Protein AF-A0A1Y4LLL4-F1 (afdb_monomer_lite)

Radius of gyration: 19.76 Å; chains: 1; bounding box: 49×42×55 Å

Foldseek 3Di:
DPPQDPDFDFDPPPVVLLVPDDPVLNVLLVVLLVVLLVVCLVPVVDDSVVSVVVVPVHDPSSSVSSNVRSVVSSVVSVVVVVVVVVVVVVCVVPVDDDDDDDDDDPPVADPVNVVVVVVVVVVVVVVVVVVVVVVVVVVVVVD

Sequence (143 aa):
MNNRKRGFVFYFDNILAVESLPPDQRGWLLSALCSYADRVWQDTSVGIEEVLDLYPQMSQQASVACRFLAAGVLRDTQKWLTQQELRTRRREQQGRAPLAARPASPAQDSPQSLERYRQDVELARRVLEESRREDEALSAKES

Structure (mmCIF, N/CA/C/O backbone):
data_AF-A0A1Y4LLL4-F1
#
_entry.id   AF-A0A1Y4LLL4-F1
#
loop_
_atom_site.group_PDB
_atom_site.id
_atom_site.type_symbol
_atom_site.label_atom_id
_atom_site.label_alt_id
_atom_site.label_comp_id
_atom_site.label_asym_id
_atom_site.label_enti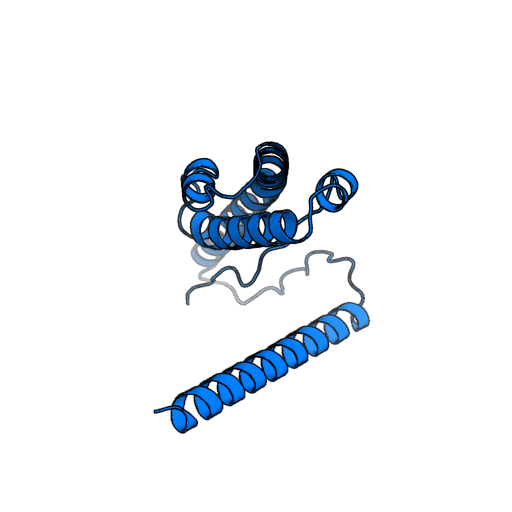ty_id
_atom_site.label_seq_id
_atom_site.pdbx_PDB_ins_code
_atom_site.Cartn_x
_atom_site.Cartn_y
_atom_site.Cartn_z
_atom_site.occupancy
_atom_site.B_iso_or_equiv
_atom_site.auth_seq_id
_atom_site.auth_comp_id
_atom_site.auth_asym_id
_atom_site.auth_atom_id
_atom_site.pdbx_PDB_model_num
ATOM 1 N N . MET A 1 1 ? -23.914 -6.647 11.077 1.00 35.44 1 MET A N 1
ATOM 2 C CA . MET A 1 1 ? -23.655 -5.626 10.033 1.00 35.44 1 MET A CA 1
ATOM 3 C C . MET A 1 1 ? -22.155 -5.370 9.996 1.00 35.44 1 MET A C 1
ATOM 5 O O . MET A 1 1 ? -21.657 -4.660 10.862 1.00 35.44 1 MET A O 1
ATOM 9 N N . ASN A 1 2 ? -21.424 -5.993 9.068 1.00 47.91 2 ASN A N 1
ATOM 10 C CA . ASN A 1 2 ? -19.972 -5.821 8.987 1.00 47.91 2 ASN A CA 1
ATOM 11 C C . ASN A 1 2 ? -19.667 -4.404 8.492 1.00 47.91 2 ASN A C 1
ATOM 13 O O . ASN A 1 2 ? -19.811 -4.107 7.308 1.00 47.91 2 ASN A O 1
ATOM 17 N N . ASN A 1 3 ? -19.265 -3.517 9.405 1.00 60.12 3 ASN A N 1
ATOM 18 C CA . ASN A 1 3 ? -18.640 -2.239 9.069 1.00 60.12 3 ASN A CA 1
ATOM 19 C C . ASN A 1 3 ? -17.250 -2.528 8.482 1.00 60.12 3 ASN A C 1
ATOM 21 O O . ASN A 1 3 ? -16.237 -2.330 9.140 1.00 60.12 3 ASN A O 1
ATOM 25 N N . ARG A 1 4 ? -17.202 -3.064 7.258 1.00 66.69 4 ARG A N 1
ATOM 26 C CA . ARG A 1 4 ? -15.952 -3.253 6.520 1.00 66.69 4 ARG A CA 1
ATOM 27 C C . ARG A 1 4 ? -15.395 -1.874 6.170 1.00 66.69 4 ARG A C 1
ATOM 29 O O . ARG A 1 4 ? -16.139 -1.025 5.666 1.00 66.69 4 ARG A O 1
ATOM 36 N N . LYS A 1 5 ? -14.107 -1.642 6.428 1.00 72.06 5 LYS A N 1
ATOM 37 C CA . LYS A 1 5 ? -13.407 -0.452 5.937 1.00 72.06 5 LYS A CA 1
ATOM 38 C C . LYS A 1 5 ? -13.550 -0.404 4.413 1.00 72.06 5 LYS A C 1
ATOM 40 O O . LYS A 1 5 ? -13.212 -1.359 3.725 1.00 72.06 5 LYS A O 1
ATOM 45 N N . ARG A 1 6 ? -14.145 0.679 3.903 1.00 70.00 6 ARG A N 1
ATOM 46 C CA . ARG A 1 6 ? -14.562 0.793 2.491 1.00 70.00 6 ARG A CA 1
ATOM 47 C C . ARG A 1 6 ? -13.457 1.257 1.544 1.00 70.00 6 ARG A C 1
ATOM 49 O O . ARG A 1 6 ? -13.674 1.267 0.342 1.00 70.00 6 ARG A O 1
ATOM 56 N N . GLY A 1 7 ? -12.309 1.658 2.071 1.00 75.25 7 GLY A N 1
ATOM 57 C CA . GLY A 1 7 ? -11.208 2.156 1.266 1.00 75.25 7 GLY A CA 1
ATOM 58 C C . GLY A 1 7 ? -10.019 2.563 2.119 1.00 75.25 7 GLY A C 1
ATOM 59 O O . GLY A 1 7 ? -10.117 2.684 3.347 1.00 75.25 7 GLY A O 1
ATOM 60 N N . PHE A 1 8 ? -8.902 2.769 1.440 1.00 80.88 8 PHE A N 1
ATOM 61 C CA . PHE A 1 8 ? -7.643 3.214 2.015 1.00 80.88 8 PHE A CA 1
ATOM 62 C C . PHE A 1 8 ? -7.189 4.471 1.287 1.00 80.88 8 PHE A C 1
ATOM 64 O O . PHE A 1 8 ? -7.490 4.656 0.111 1.00 80.88 8 PHE A O 1
ATOM 71 N N . VAL A 1 9 ? -6.483 5.330 2.011 1.00 81.00 9 VAL A N 1
ATOM 72 C CA . VAL A 1 9 ? -5.813 6.499 1.449 1.00 81.00 9 VAL A CA 1
ATOM 73 C C . VAL A 1 9 ? -4.323 6.214 1.530 1.00 81.00 9 VAL A C 1
ATOM 75 O O . VAL A 1 9 ? -3.828 5.840 2.593 1.00 81.00 9 VAL A O 1
ATOM 78 N N . PHE A 1 10 ? -3.629 6.355 0.405 1.00 81.50 10 PHE A N 1
ATOM 79 C CA . PHE A 1 10 ? -2.175 6.299 0.357 1.00 81.50 10 PHE A CA 1
ATOM 80 C C . PHE A 1 10 ? -1.651 7.725 0.299 1.00 81.50 10 PHE A C 1
ATOM 82 O O . PHE A 1 10 ? -1.959 8.465 -0.636 1.00 81.50 10 PHE A O 1
ATOM 89 N N . TYR A 1 11 ? -0.875 8.108 1.304 1.00 79.75 11 TYR A N 1
ATOM 90 C CA . TYR A 1 11 ? -0.210 9.397 1.307 1.00 79.75 11 TYR A CA 1
ATOM 91 C C . TYR A 1 11 ? 1.180 9.251 0.710 1.00 79.75 11 TYR A C 1
ATOM 93 O O . TYR A 1 11 ? 1.997 8.490 1.217 1.00 79.75 11 TYR A O 1
ATOM 101 N N . PHE A 1 12 ? 1.449 9.983 -0.366 1.00 79.00 12 PHE A N 1
ATOM 102 C CA . PHE A 1 12 ? 2.763 10.034 -0.996 1.00 79.00 12 PHE A CA 1
ATOM 103 C C . PHE A 1 12 ? 3.590 11.179 -0.403 1.00 79.00 12 PHE A C 1
ATOM 105 O O . PHE A 1 12 ? 3.976 12.111 -1.103 1.00 79.00 12 PHE A O 1
ATOM 112 N N . ASP A 1 13 ? 3.879 11.095 0.898 1.00 72.44 13 ASP A N 1
ATOM 113 C CA . ASP A 1 13 ? 4.619 12.130 1.647 1.00 72.44 13 ASP A CA 1
ATOM 114 C C . ASP A 1 13 ? 6.050 12.337 1.117 1.00 72.44 13 ASP A C 1
ATOM 116 O O . ASP A 1 13 ? 6.713 13.323 1.433 1.00 72.44 13 ASP A O 1
ATOM 120 N N . ASN A 1 14 ? 6.522 11.403 0.286 1.00 70.75 14 ASN A N 1
ATOM 121 C CA . ASN A 1 14 ? 7.756 11.490 -0.478 1.00 70.75 14 ASN A CA 1
ATOM 122 C C . ASN A 1 14 ? 7.504 11.112 -1.948 1.00 70.75 14 ASN A C 1
ATOM 124 O O . ASN A 1 14 ? 8.007 10.101 -2.446 1.00 70.75 14 ASN A O 1
ATOM 128 N N . ILE A 1 15 ? 6.680 11.913 -2.632 1.00 83.75 15 ILE A N 1
ATOM 129 C CA . ILE A 1 15 ? 6.344 11.705 -4.047 1.00 83.75 15 ILE A CA 1
ATOM 130 C C . ILE A 1 15 ? 7.594 11.599 -4.929 1.00 83.75 15 ILE A C 1
ATOM 132 O O . ILE A 1 15 ? 7.648 10.735 -5.795 1.00 83.75 15 ILE A O 1
ATOM 136 N N . LEU A 1 16 ? 8.643 12.372 -4.631 1.00 85.81 16 LEU A N 1
ATOM 137 C CA . LEU A 1 16 ? 9.900 12.357 -5.384 1.00 85.81 16 LEU A CA 1
ATOM 138 C C . LEU A 1 16 ? 10.603 10.996 -5.318 1.00 85.81 16 LEU A C 1
ATOM 140 O O . LEU A 1 16 ? 11.126 10.516 -6.324 1.00 85.81 16 LEU A O 1
ATOM 144 N N . ALA A 1 17 ? 10.587 10.336 -4.156 1.00 82.56 17 ALA A N 1
ATOM 145 C CA . ALA A 1 17 ? 11.133 8.988 -4.034 1.00 82.56 17 ALA A CA 1
ATOM 146 C C . ALA A 1 17 ? 10.358 7.985 -4.896 1.00 82.56 17 ALA A C 1
ATOM 148 O O . ALA A 1 17 ? 10.978 7.126 -5.518 1.00 82.56 17 ALA A O 1
ATOM 149 N N . VAL A 1 18 ? 9.031 8.113 -4.981 1.00 88.56 18 VAL A N 1
ATOM 150 C CA . VAL A 1 18 ? 8.199 7.234 -5.816 1.00 88.56 18 VAL A CA 1
ATOM 151 C C . VAL A 1 18 ? 8.359 7.544 -7.304 1.00 88.56 18 VAL A C 1
ATOM 153 O O . VAL A 1 18 ? 8.442 6.619 -8.107 1.00 88.56 18 VAL A O 1
ATOM 156 N N . GLU A 1 19 ? 8.466 8.815 -7.685 1.00 91.75 19 GLU A N 1
ATOM 157 C CA . GLU A 1 19 ? 8.695 9.230 -9.074 1.00 91.75 19 GLU A CA 1
ATOM 158 C C . GLU A 1 19 ? 10.051 8.766 -9.606 1.00 91.75 19 GLU A C 1
ATOM 160 O O . GLU A 1 19 ? 10.155 8.401 -10.777 1.00 91.75 19 GLU A O 1
ATOM 165 N N . SER A 1 20 ? 11.069 8.708 -8.741 1.00 91.88 20 SER A N 1
ATOM 166 C CA . SER A 1 20 ? 12.397 8.204 -9.108 1.00 91.88 20 SER A CA 1
ATOM 167 C C . SER A 1 20 ? 12.427 6.706 -9.438 1.00 91.88 20 SER A C 1
ATOM 169 O O . SER A 1 20 ? 13.392 6.227 -10.034 1.00 91.88 20 SER A O 1
ATOM 171 N N . LEU A 1 21 ? 11.386 5.952 -9.065 1.00 93.81 21 LEU A N 1
ATOM 172 C CA . LEU A 1 21 ? 11.299 4.526 -9.359 1.00 93.81 21 LEU A CA 1
ATOM 173 C C . LEU A 1 21 ? 10.919 4.298 -10.828 1.00 93.81 21 LEU A C 1
ATOM 175 O O . LEU A 1 21 ? 10.048 5.002 -11.345 1.00 93.81 21 LEU A O 1
ATOM 179 N N . PRO A 1 22 ? 11.470 3.266 -11.490 1.00 95.69 22 PRO A N 1
ATOM 180 C CA . PRO A 1 22 ? 10.984 2.819 -12.792 1.00 95.69 22 PRO A CA 1
ATOM 181 C C . PRO A 1 22 ? 9.474 2.504 -12.780 1.00 95.69 22 PRO A C 1
ATOM 183 O O . PRO A 1 22 ? 8.955 2.097 -11.736 1.00 95.69 22 PRO A O 1
ATOM 186 N N . PRO A 1 23 ? 8.761 2.627 -13.918 1.00 95.12 23 PRO A N 1
ATOM 187 C CA . PRO A 1 23 ? 7.323 2.351 -13.999 1.00 95.12 23 PRO A CA 1
ATOM 188 C C . PRO A 1 23 ? 6.908 1.009 -13.386 1.00 95.12 23 PRO A C 1
ATOM 190 O O . PRO A 1 23 ? 5.994 0.977 -12.563 1.00 95.12 23 PRO A O 1
ATOM 193 N N . ASP A 1 24 ? 7.638 -0.064 -13.692 1.00 96.00 24 ASP A N 1
ATOM 194 C CA . ASP A 1 24 ? 7.347 -1.402 -13.165 1.00 96.00 24 ASP A CA 1
ATOM 195 C C . ASP A 1 24 ? 7.472 -1.445 -11.638 1.00 96.00 24 ASP A C 1
ATOM 197 O O . ASP A 1 24 ? 6.625 -2.002 -10.947 1.00 96.00 24 ASP A O 1
ATOM 201 N N . GLN A 1 25 ? 8.489 -0.777 -11.088 1.00 96.81 25 GLN A N 1
ATOM 202 C CA . GLN A 1 25 ? 8.722 -0.697 -9.644 1.00 96.81 25 GLN A CA 1
ATOM 203 C C . GLN A 1 25 ? 7.621 0.089 -8.927 1.00 96.81 25 GLN A C 1
ATOM 205 O O . GLN A 1 25 ? 7.230 -0.278 -7.820 1.00 96.81 25 GLN A O 1
ATOM 210 N N . ARG A 1 26 ? 7.064 1.124 -9.569 1.00 95.00 26 ARG A N 1
ATOM 211 C CA . ARG A 1 26 ? 5.874 1.820 -9.056 1.00 95.00 26 ARG A CA 1
ATOM 212 C C . ARG A 1 26 ? 4.649 0.905 -9.054 1.00 95.00 26 ARG A C 1
ATOM 214 O O . ARG A 1 26 ? 3.900 0.912 -8.081 1.00 95.00 26 ARG A O 1
ATOM 221 N N . GLY A 1 27 ? 4.473 0.101 -10.105 1.00 94.81 27 GLY A N 1
ATOM 222 C CA . GLY A 1 27 ? 3.406 -0.899 -10.195 1.00 94.81 27 GLY A CA 1
ATOM 223 C C . GLY A 1 27 ? 3.491 -1.950 -9.086 1.00 94.81 27 GLY A C 1
ATOM 224 O O . GLY A 1 27 ? 2.502 -2.202 -8.392 1.00 94.81 27 GLY A O 1
ATOM 225 N N . TRP A 1 28 ? 4.685 -2.501 -8.849 1.00 96.62 28 TRP A N 1
ATOM 226 C CA . TRP A 1 28 ? 4.922 -3.448 -7.757 1.00 96.62 28 TRP A CA 1
ATOM 227 C C . TRP A 1 28 ? 4.676 -2.823 -6.387 1.00 96.62 28 TRP A C 1
ATOM 229 O O . TRP A 1 28 ? 3.989 -3.418 -5.560 1.00 96.62 28 TRP A O 1
ATOM 239 N N . LEU A 1 29 ? 5.181 -1.608 -6.159 1.00 95.38 29 LEU A N 1
ATOM 240 C CA . LEU A 1 29 ? 4.970 -0.874 -4.912 1.00 95.38 29 LEU A CA 1
ATOM 241 C C . LEU A 1 29 ? 3.477 -0.666 -4.636 1.00 95.38 29 LEU A C 1
ATOM 243 O O . LEU A 1 29 ? 3.012 -0.953 -3.534 1.00 95.38 29 LEU A O 1
ATOM 247 N N . LEU A 1 30 ? 2.711 -0.205 -5.630 1.00 94.38 30 LEU A N 1
ATOM 248 C CA . LEU A 1 30 ? 1.275 0.022 -5.466 1.00 94.38 30 LEU A CA 1
ATOM 249 C C . LEU A 1 30 ? 0.527 -1.291 -5.189 1.00 94.38 30 LEU A C 1
ATOM 251 O O . LEU A 1 30 ? -0.335 -1.338 -4.313 1.00 94.38 30 LEU A O 1
ATOM 255 N N . SER A 1 31 ? 0.899 -2.369 -5.882 1.00 95.50 31 SER A N 1
ATOM 256 C CA . SER A 1 31 ? 0.316 -3.702 -5.684 1.00 95.50 31 SER A CA 1
ATOM 257 C C . SER A 1 31 ? 0.571 -4.231 -4.268 1.00 95.50 31 SER A C 1
ATOM 259 O O . SER A 1 31 ? -0.358 -4.681 -3.590 1.00 95.50 31 SER A O 1
ATOM 261 N N . ALA A 1 32 ? 1.808 -4.100 -3.777 1.00 96.25 32 ALA A N 1
ATOM 262 C CA . ALA A 1 32 ? 2.180 -4.489 -2.421 1.00 96.25 32 ALA A CA 1
ATOM 263 C C . ALA A 1 32 ? 1.419 -3.675 -1.365 1.00 96.25 32 ALA A C 1
ATOM 265 O O . ALA A 1 32 ? 0.891 -4.252 -0.414 1.00 96.25 32 ALA A O 1
ATOM 266 N N . LEU A 1 33 ? 1.280 -2.358 -1.553 1.00 94.81 33 LEU A N 1
ATOM 267 C CA . LEU A 1 33 ? 0.509 -1.504 -0.647 1.00 94.81 33 LEU A CA 1
ATOM 268 C C . LEU A 1 33 ? -0.976 -1.876 -0.601 1.00 94.81 33 LEU A C 1
ATOM 270 O O . LEU A 1 33 ? -1.551 -1.924 0.486 1.00 94.81 33 LEU A O 1
ATOM 274 N N . CYS A 1 34 ? -1.594 -2.181 -1.745 1.00 93.88 34 CYS A N 1
ATOM 275 C CA . CYS A 1 34 ? -2.975 -2.661 -1.801 1.00 93.88 34 CYS A CA 1
ATOM 276 C C . CYS A 1 34 ? -3.146 -3.992 -1.054 1.00 93.88 34 CYS A C 1
ATOM 278 O O . CYS A 1 34 ? -4.067 -4.130 -0.247 1.00 93.88 34 CYS A O 1
ATOM 280 N N . SER A 1 35 ? -2.232 -4.945 -1.266 1.00 94.38 35 SER A N 1
ATOM 281 C CA . SER A 1 35 ? -2.227 -6.229 -0.550 1.00 94.38 35 SER A CA 1
ATOM 282 C C . SER A 1 35 ? -2.049 -6.036 0.959 1.00 94.38 35 SER A C 1
ATOM 284 O O . SER A 1 35 ? -2.781 -6.622 1.756 1.00 94.38 35 SER A O 1
ATOM 286 N N . TYR A 1 36 ? -1.109 -5.181 1.368 1.00 95.69 36 TYR A N 1
ATOM 287 C CA . TYR A 1 36 ? -0.880 -4.876 2.776 1.00 95.69 36 TYR A CA 1
ATOM 288 C C . TYR A 1 36 ? -2.102 -4.227 3.426 1.00 95.69 36 TYR A C 1
ATOM 290 O O . TYR A 1 36 ? -2.512 -4.634 4.510 1.00 95.69 36 TYR A O 1
ATOM 298 N N . ALA A 1 37 ? -2.725 -3.265 2.745 1.00 92.81 37 ALA A N 1
ATOM 299 C CA . ALA A 1 37 ? -3.912 -2.577 3.223 1.00 92.81 37 ALA A CA 1
ATOM 300 C C . ALA A 1 37 ? -5.079 -3.541 3.504 1.00 92.81 37 ALA A C 1
ATOM 302 O O . ALA A 1 37 ? -5.688 -3.467 4.574 1.00 92.81 37 ALA A O 1
ATOM 303 N N . ASP A 1 38 ? -5.370 -4.472 2.589 1.00 91.06 38 ASP A N 1
ATOM 304 C CA . ASP A 1 38 ? -6.458 -5.440 2.784 1.00 91.06 38 ASP A CA 1
ATOM 305 C C . ASP A 1 38 ? -6.186 -6.407 3.950 1.00 91.06 38 ASP A C 1
ATOM 307 O O . ASP A 1 38 ? -7.113 -6.744 4.693 1.00 91.06 38 ASP A O 1
ATOM 311 N N . ARG A 1 39 ? -4.919 -6.788 4.165 1.00 93.06 39 ARG A N 1
ATOM 312 C CA . ARG A 1 39 ? -4.499 -7.668 5.270 1.00 93.06 39 ARG A CA 1
ATOM 313 C C . ARG A 1 39 ? -4.505 -6.962 6.621 1.00 93.06 39 ARG A C 1
ATOM 315 O O . ARG A 1 39 ? -5.137 -7.447 7.553 1.00 93.06 39 ARG A O 1
ATOM 322 N N . VAL A 1 40 ? -3.869 -5.794 6.723 1.00 92.44 40 VAL A N 1
ATOM 323 C CA . VAL A 1 40 ? -3.692 -5.070 7.997 1.00 92.44 40 VAL A CA 1
ATOM 324 C C . VAL A 1 40 ? -5.017 -4.600 8.601 1.00 92.44 40 VAL A C 1
ATOM 326 O O . VAL A 1 40 ? -5.146 -4.402 9.807 1.00 92.44 40 VAL A O 1
ATOM 329 N N . TRP A 1 41 ? -6.032 -4.420 7.754 1.00 86.25 41 TRP A N 1
ATOM 330 C CA . TRP A 1 41 ? -7.404 -4.158 8.173 1.00 86.25 41 TRP A CA 1
ATOM 331 C C . TRP A 1 41 ? -8.050 -5.344 8.902 1.00 86.25 41 TRP A C 1
ATOM 333 O O . TRP A 1 41 ? -8.857 -5.134 9.808 1.00 86.25 41 TRP A O 1
ATOM 343 N N . GLN A 1 42 ? -7.719 -6.568 8.496 1.00 89.12 42 GLN A N 1
ATOM 344 C CA . GLN A 1 42 ? -8.236 -7.799 9.093 1.00 89.12 42 GLN A CA 1
ATOM 345 C C . GLN A 1 42 ? -7.429 -8.183 10.333 1.00 89.12 42 GLN A C 1
ATOM 347 O O . GLN A 1 42 ? -8.011 -8.574 11.342 1.00 89.12 42 GLN A O 1
ATOM 352 N N . ASP A 1 43 ? -6.109 -8.019 10.262 1.00 91.31 43 ASP A N 1
ATOM 353 C CA . ASP A 1 43 ? -5.177 -8.316 11.338 1.00 91.31 43 ASP A CA 1
ATOM 354 C C . ASP A 1 43 ? -4.036 -7.289 11.358 1.00 91.31 43 ASP A C 1
ATOM 356 O O . ASP A 1 43 ? -3.163 -7.270 10.491 1.00 91.31 43 ASP A O 1
ATOM 360 N N . THR A 1 44 ? -4.024 -6.432 12.380 1.00 90.25 44 THR A N 1
ATOM 361 C CA . THR A 1 44 ? -3.002 -5.387 12.535 1.00 90.25 44 THR A CA 1
ATOM 362 C C . THR A 1 44 ? -1.624 -5.918 12.928 1.00 90.25 44 THR A C 1
ATOM 364 O O . THR A 1 44 ? -0.690 -5.122 13.003 1.00 90.25 44 THR A O 1
ATOM 367 N N . SER A 1 45 ? -1.490 -7.214 13.232 1.00 91.50 45 SER A N 1
ATOM 368 C CA . SER A 1 45 ? -0.198 -7.840 13.531 1.00 91.50 45 SER A CA 1
ATOM 369 C C . SER A 1 45 ? 0.608 -8.181 12.274 1.00 91.50 45 SER A C 1
ATOM 371 O O . SER A 1 45 ? 1.824 -8.331 12.373 1.00 91.50 45 SER A O 1
ATOM 373 N N . VAL A 1 46 ? -0.042 -8.218 11.102 1.00 93.06 46 VAL A N 1
ATOM 374 C CA . VAL A 1 46 ? 0.607 -8.494 9.814 1.00 93.06 46 VAL A CA 1
ATOM 375 C C . VAL A 1 46 ? 1.701 -7.465 9.538 1.00 93.06 46 VAL A C 1
ATOM 377 O O . VAL A 1 46 ? 1.449 -6.254 9.458 1.00 93.06 46 VAL A O 1
ATOM 380 N N . GLY A 1 47 ? 2.923 -7.963 9.355 1.00 94.56 47 GLY A N 1
ATOM 381 C CA . GLY A 1 47 ? 4.072 -7.153 8.983 1.00 94.56 47 GLY A CA 1
ATOM 382 C C . GLY A 1 47 ? 4.070 -6.794 7.497 1.00 94.56 47 GLY A C 1
ATOM 383 O O . GLY A 1 47 ? 3.628 -7.565 6.649 1.00 94.56 47 GLY A O 1
ATOM 384 N N . ILE A 1 48 ? 4.615 -5.623 7.155 1.00 95.62 48 ILE A N 1
ATOM 385 C CA . ILE A 1 48 ? 4.839 -5.264 5.745 1.00 95.62 4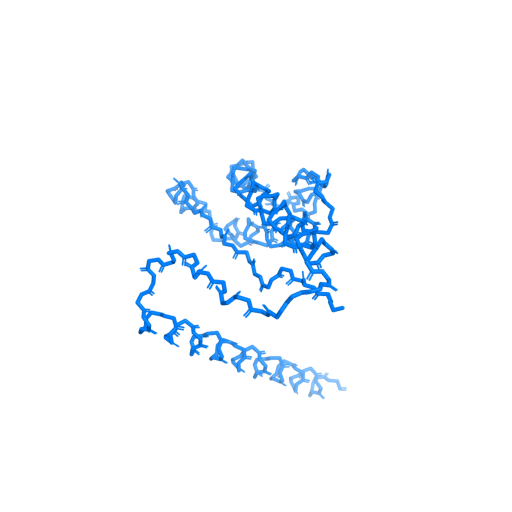8 ILE A CA 1
ATOM 386 C C . ILE A 1 48 ? 5.861 -6.197 5.078 1.00 95.62 48 ILE A C 1
ATOM 388 O O . ILE A 1 48 ? 5.736 -6.475 3.890 1.00 95.62 48 ILE A O 1
ATOM 392 N N . GLU A 1 49 ? 6.826 -6.729 5.833 1.00 96.69 49 GLU A N 1
ATOM 393 C CA . GLU A 1 49 ? 7.847 -7.645 5.303 1.00 96.69 49 GLU A CA 1
ATOM 394 C C . GLU A 1 49 ? 7.229 -8.917 4.710 1.00 96.69 49 GLU A C 1
ATOM 396 O O . GLU A 1 49 ? 7.574 -9.289 3.595 1.00 96.69 49 GLU A O 1
ATOM 401 N N . GLU A 1 50 ? 6.221 -9.497 5.370 1.00 96.06 50 GLU A N 1
ATOM 402 C CA . GLU A 1 50 ? 5.505 -10.681 4.867 1.00 96.06 50 GLU A CA 1
ATOM 403 C C . GLU A 1 50 ? 4.825 -10.428 3.516 1.00 96.06 50 GLU A C 1
ATOM 405 O O . GLU A 1 50 ? 4.615 -11.346 2.725 1.00 96.06 50 GLU A O 1
ATOM 410 N N . VAL A 1 51 ? 4.433 -9.178 3.251 1.00 96.06 51 VAL A N 1
ATOM 411 C CA . VAL A 1 51 ? 3.875 -8.792 1.955 1.00 96.06 51 VAL A CA 1
ATOM 412 C C . VAL A 1 51 ? 4.989 -8.570 0.945 1.00 96.06 51 VAL A C 1
ATOM 414 O O . VAL A 1 51 ? 4.833 -8.996 -0.193 1.00 96.06 51 VAL A O 1
ATOM 417 N N . LEU A 1 52 ? 6.100 -7.942 1.336 1.00 96.94 52 LEU A N 1
ATOM 418 C CA . LEU A 1 52 ? 7.245 -7.704 0.453 1.00 96.94 52 LEU A CA 1
ATOM 419 C C . LEU A 1 52 ? 7.903 -9.003 -0.028 1.00 96.94 52 LEU A C 1
ATOM 421 O O . LEU A 1 52 ? 8.350 -9.046 -1.172 1.00 96.94 52 LEU A O 1
ATOM 425 N N . ASP A 1 53 ? 7.877 -10.068 0.774 1.00 96.50 53 ASP A N 1
ATOM 426 C CA . ASP A 1 53 ? 8.355 -11.402 0.379 1.00 96.50 53 ASP A CA 1
ATOM 427 C C . ASP A 1 53 ? 7.607 -11.971 -0.843 1.00 96.50 53 ASP A C 1
ATOM 429 O O . ASP A 1 53 ? 8.141 -12.799 -1.581 1.00 96.50 53 ASP A O 1
ATOM 433 N N . LEU A 1 54 ? 6.383 -11.495 -1.108 1.00 96.31 54 LEU A N 1
ATOM 434 C CA . LEU A 1 54 ? 5.590 -11.873 -2.284 1.00 96.31 54 LEU A CA 1
ATOM 435 C C . LEU A 1 54 ? 6.003 -11.121 -3.560 1.00 96.31 54 LEU A C 1
ATOM 437 O O . LEU A 1 54 ? 5.525 -11.458 -4.642 1.00 96.31 54 LEU A O 1
ATOM 441 N N . TYR A 1 55 ? 6.875 -10.115 -3.448 1.00 96.50 55 TYR A N 1
ATOM 442 C CA . TYR A 1 55 ? 7.335 -9.270 -4.553 1.00 96.50 55 TYR A CA 1
ATOM 443 C C . TYR A 1 55 ? 8.869 -9.298 -4.674 1.00 96.50 55 TYR A C 1
ATOM 445 O O . TYR A 1 55 ? 9.517 -8.257 -4.540 1.00 96.50 55 TYR A O 1
ATOM 453 N N . PRO A 1 56 ? 9.487 -10.459 -4.969 1.00 95.62 56 PRO A N 1
ATOM 454 C CA . PRO A 1 56 ? 10.946 -10.578 -5.078 1.00 95.62 56 PRO A CA 1
ATOM 455 C C . PRO A 1 56 ? 11.556 -9.730 -6.209 1.00 95.62 56 PRO A C 1
ATOM 457 O O . PRO A 1 56 ? 12.756 -9.475 -6.216 1.00 95.62 56 PRO A O 1
ATOM 460 N N . GLN A 1 57 ? 10.746 -9.282 -7.172 1.00 95.50 57 GLN A N 1
ATOM 461 C CA . GLN A 1 57 ? 11.146 -8.395 -8.270 1.00 95.50 57 GLN A CA 1
ATOM 462 C C . GLN A 1 57 ? 11.251 -6.923 -7.837 1.00 95.50 57 GLN A C 1
ATOM 464 O O . GLN A 1 57 ? 11.708 -6.075 -8.612 1.00 95.50 57 GLN A O 1
ATOM 469 N N . MET A 1 58 ? 10.794 -6.595 -6.626 1.00 96.56 58 MET A N 1
ATOM 470 C CA . MET A 1 58 ? 10.852 -5.243 -6.094 1.00 96.56 58 MET A CA 1
ATOM 471 C C . MET A 1 58 ? 12.291 -4.887 -5.717 1.00 96.56 58 MET A C 1
ATOM 473 O O . MET A 1 58 ? 12.974 -5.606 -4.989 1.00 96.56 58 MET A O 1
ATOM 477 N N . SER A 1 59 ? 12.764 -3.752 -6.221 1.00 96.44 59 SER A N 1
ATOM 478 C CA . SER A 1 59 ? 14.096 -3.251 -5.915 1.00 96.44 59 SER A CA 1
ATOM 479 C C . SER A 1 59 ? 14.191 -2.830 -4.452 1.00 96.44 59 SER A C 1
ATOM 481 O O . SER A 1 59 ? 13.204 -2.439 -3.830 1.00 96.44 59 SER A O 1
ATOM 483 N N . GLN A 1 60 ? 15.408 -2.807 -3.909 1.00 94.81 60 GLN A N 1
ATOM 484 C CA . GLN A 1 60 ? 15.636 -2.345 -2.540 1.00 94.81 60 GLN A CA 1
ATOM 485 C C . GLN A 1 60 ? 15.081 -0.930 -2.300 1.00 94.81 60 GLN A C 1
ATOM 487 O O . GLN A 1 60 ? 14.480 -0.673 -1.257 1.00 94.81 60 GLN A O 1
ATOM 492 N N . GLN A 1 61 ? 15.244 -0.025 -3.272 1.00 94.06 61 GLN A N 1
ATOM 493 C CA . GLN A 1 61 ? 14.717 1.338 -3.195 1.00 94.06 61 GLN A CA 1
ATOM 494 C C . GLN A 1 61 ? 13.183 1.344 -3.123 1.00 94.06 61 GLN A C 1
ATOM 496 O O . GLN A 1 61 ? 12.614 2.021 -2.264 1.00 94.06 61 GLN A O 1
ATOM 501 N N . ALA A 1 62 ? 12.518 0.563 -3.979 1.00 94.81 62 ALA A N 1
ATOM 502 C CA . ALA A 1 62 ? 11.064 0.442 -3.980 1.00 94.81 62 ALA A CA 1
ATOM 503 C C . ALA A 1 62 ? 10.550 -0.188 -2.677 1.00 94.81 62 ALA A C 1
ATOM 505 O O . ALA A 1 62 ? 9.589 0.318 -2.102 1.00 94.81 62 ALA A O 1
ATOM 506 N N . SER A 1 63 ? 11.236 -1.198 -2.137 1.00 94.75 63 SER A N 1
ATOM 507 C CA . SER A 1 63 ? 10.874 -1.819 -0.859 1.00 94.75 63 SER A CA 1
ATOM 508 C C . SER A 1 63 ? 10.995 -0.843 0.313 1.00 94.75 63 SER A C 1
ATOM 510 O O . SER A 1 63 ? 10.136 -0.819 1.191 1.00 94.75 63 SER A O 1
ATOM 512 N N . VAL A 1 64 ? 12.028 0.009 0.342 1.00 93.62 64 VAL A N 1
ATOM 513 C CA . VAL A 1 64 ? 12.161 1.065 1.364 1.00 93.62 64 VAL A CA 1
ATOM 514 C C . VAL A 1 64 ? 11.027 2.086 1.255 1.00 93.62 64 VAL A C 1
ATOM 516 O O . VAL A 1 64 ? 10.398 2.402 2.267 1.00 93.62 64 VAL A O 1
ATOM 519 N N . ALA A 1 65 ? 10.721 2.556 0.043 1.00 92.88 65 ALA A N 1
ATOM 520 C CA . ALA A 1 65 ? 9.586 3.449 -0.184 1.00 92.88 65 ALA A CA 1
ATOM 521 C C . ALA A 1 65 ? 8.260 2.793 0.245 1.00 92.88 65 ALA A C 1
ATOM 523 O O . ALA A 1 65 ? 7.460 3.411 0.945 1.00 92.88 65 ALA A O 1
ATOM 524 N N . CYS A 1 66 ? 8.058 1.516 -0.087 1.00 94.25 66 CYS A N 1
ATOM 525 C CA . CYS A 1 66 ? 6.869 0.758 0.286 1.00 94.25 66 CYS A CA 1
ATOM 526 C C . CYS A 1 66 ? 6.701 0.658 1.809 1.00 94.25 66 CYS A C 1
ATOM 528 O O . CYS A 1 66 ? 5.610 0.915 2.312 1.00 94.25 66 CYS A O 1
ATOM 530 N N . ARG A 1 67 ? 7.768 0.361 2.568 1.00 93.69 67 ARG A N 1
ATOM 531 C CA . ARG A 1 67 ? 7.725 0.326 4.047 1.00 93.69 67 ARG A CA 1
ATOM 532 C C . ARG A 1 67 ? 7.300 1.661 4.644 1.00 93.69 67 ARG A C 1
ATOM 534 O O . ARG A 1 67 ? 6.480 1.699 5.560 1.00 93.69 67 ARG A O 1
ATOM 541 N N . PHE A 1 68 ? 7.850 2.752 4.117 1.00 91.88 68 PHE A N 1
ATOM 542 C CA . PHE A 1 68 ? 7.524 4.090 4.590 1.00 91.88 68 PHE A CA 1
ATOM 543 C C . PHE A 1 68 ? 6.034 4.404 4.383 1.00 91.88 68 PHE A C 1
ATOM 545 O O . PHE A 1 68 ? 5.348 4.812 5.319 1.00 91.88 68 PHE A O 1
ATOM 552 N N . LEU A 1 69 ? 5.510 4.127 3.188 1.00 92.69 69 LEU A N 1
ATOM 553 C CA . LEU A 1 69 ? 4.100 4.345 2.855 1.00 92.69 69 LEU A CA 1
ATOM 554 C C . LEU A 1 69 ? 3.168 3.406 3.647 1.00 92.69 69 LEU A C 1
ATOM 556 O O . LEU A 1 69 ? 2.114 3.827 4.131 1.00 92.69 69 LEU A O 1
ATOM 560 N N . ALA A 1 70 ? 3.577 2.152 3.861 1.00 93.44 70 ALA A N 1
ATOM 561 C CA . ALA A 1 70 ? 2.837 1.167 4.649 1.00 93.44 70 ALA A CA 1
ATOM 562 C C . ALA A 1 70 ? 2.647 1.601 6.114 1.00 93.44 70 ALA A C 1
ATOM 564 O O . ALA A 1 70 ? 1.594 1.343 6.702 1.00 93.44 70 ALA A O 1
ATOM 565 N N . ALA A 1 71 ? 3.607 2.328 6.696 1.00 91.94 71 ALA A N 1
ATOM 566 C CA . ALA A 1 71 ? 3.470 2.870 8.047 1.00 91.94 71 ALA A CA 1
ATOM 567 C C . ALA A 1 71 ? 2.293 3.861 8.169 1.00 91.94 71 ALA A C 1
ATOM 569 O O . ALA A 1 71 ? 1.621 3.902 9.204 1.00 91.94 71 ALA A O 1
ATOM 570 N N . GLY A 1 72 ? 2.008 4.635 7.115 1.00 90.06 72 GLY A N 1
ATOM 571 C CA . GLY A 1 72 ? 0.816 5.487 7.036 1.00 90.06 72 GLY A CA 1
ATOM 572 C C . GLY A 1 72 ? -0.473 4.662 7.029 1.00 90.06 72 GLY A C 1
ATOM 573 O O . GLY A 1 72 ? -1.372 4.894 7.840 1.00 90.06 72 GLY A O 1
ATOM 574 N N . VAL A 1 73 ? -0.513 3.621 6.193 1.00 91.38 73 VAL A N 1
ATOM 575 C CA . VAL A 1 73 ? -1.653 2.696 6.083 1.00 91.38 73 VAL A CA 1
ATOM 576 C C . VAL A 1 73 ? -1.974 2.030 7.423 1.00 91.38 73 VAL A C 1
ATOM 578 O O . VAL A 1 73 ? -3.142 2.003 7.829 1.00 91.38 73 VAL A O 1
ATOM 581 N N . LEU A 1 74 ? -0.963 1.520 8.134 1.00 92.81 74 LEU A N 1
ATOM 582 C CA . LEU A 1 74 ? -1.133 0.899 9.451 1.00 92.81 74 LEU A CA 1
ATOM 583 C C . LEU A 1 74 ? -1.694 1.902 10.463 1.00 92.81 74 LEU A C 1
ATOM 585 O O . LEU A 1 74 ? -2.707 1.628 11.109 1.00 92.81 74 LEU A O 1
ATOM 589 N N . ARG A 1 75 ? -1.081 3.088 10.556 1.00 91.50 75 ARG A N 1
ATOM 590 C CA . ARG A 1 75 ? -1.492 4.152 11.483 1.00 91.50 75 ARG A CA 1
ATOM 591 C C . ARG A 1 75 ? -2.960 4.526 11.299 1.00 91.50 75 ARG A C 1
ATOM 593 O O . ARG A 1 75 ? -3.705 4.618 12.275 1.00 91.50 75 ARG A O 1
ATOM 600 N N . ASP A 1 76 ? -3.393 4.734 10.062 1.00 89.81 76 ASP A N 1
ATOM 601 C CA . ASP A 1 76 ? -4.769 5.142 9.782 1.00 89.81 76 ASP A CA 1
ATOM 602 C C . ASP A 1 76 ? -5.759 3.996 9.957 1.00 89.81 76 ASP A C 1
ATOM 604 O O . ASP A 1 76 ? -6.899 4.211 10.374 1.00 89.81 76 ASP A O 1
ATOM 608 N N . THR A 1 77 ? -5.323 2.763 9.706 1.00 90.12 77 THR A N 1
ATOM 609 C CA . THR A 1 77 ? -6.106 1.564 10.017 1.00 90.12 77 THR A CA 1
ATOM 610 C C . THR A 1 77 ? -6.336 1.425 11.516 1.00 90.12 77 THR A C 1
ATOM 612 O O . THR A 1 77 ? -7.488 1.298 11.928 1.00 90.12 77 THR A O 1
ATOM 615 N N . GLN A 1 78 ? -5.295 1.562 12.337 1.00 91.00 78 GLN A N 1
ATOM 616 C CA . GLN A 1 78 ? -5.406 1.534 13.796 1.00 91.00 78 GLN A CA 1
ATOM 617 C C . GLN A 1 78 ? -6.315 2.649 14.317 1.00 91.00 78 GLN A C 1
ATOM 619 O O . GLN A 1 78 ? -7.251 2.382 15.067 1.00 91.00 78 GLN A O 1
ATOM 624 N N . LYS A 1 79 ? -6.111 3.897 13.866 1.00 90.25 79 LYS A N 1
ATOM 625 C CA . LYS A 1 79 ? -6.991 5.021 14.230 1.00 90.25 79 LYS A CA 1
ATOM 626 C C . LYS A 1 79 ? -8.448 4.717 13.901 1.00 90.25 79 LYS A C 1
ATOM 628 O O . LYS A 1 79 ? -9.335 4.972 14.715 1.00 90.25 79 LYS A O 1
ATOM 633 N N . TRP A 1 80 ? -8.706 4.189 12.707 1.00 88.19 80 TRP A N 1
ATOM 634 C CA . TRP A 1 80 ? -10.054 3.859 12.273 1.00 88.19 80 TRP A CA 1
ATOM 635 C C . TRP A 1 80 ? -10.658 2.737 13.140 1.00 88.19 80 TRP A C 1
ATOM 637 O O . TRP A 1 80 ? -11.813 2.868 13.553 1.00 88.19 80 TRP A O 1
ATOM 647 N N . LEU A 1 81 ? -9.887 1.694 13.479 1.00 87.81 81 LEU A N 1
ATOM 648 C CA . LEU A 1 81 ? -10.332 0.564 14.310 1.00 87.81 81 LEU A CA 1
ATOM 649 C C . LEU A 1 81 ? -10.694 1.024 15.725 1.00 87.81 81 LEU A C 1
ATOM 651 O O . LEU A 1 81 ? -11.803 0.758 16.188 1.00 87.81 81 LEU A O 1
ATOM 655 N N . THR A 1 82 ? -9.833 1.821 16.363 1.00 88.81 82 THR A N 1
ATOM 656 C CA . THR A 1 82 ? -10.107 2.422 17.677 1.00 88.81 82 THR A CA 1
ATOM 657 C C . THR A 1 82 ? -11.389 3.256 17.649 1.00 88.81 82 THR A C 1
ATOM 659 O O . THR A 1 82 ? -12.233 3.168 18.541 1.00 88.81 82 THR A O 1
ATOM 662 N N . GLN A 1 83 ? -11.595 4.051 16.594 1.00 86.56 83 GLN A N 1
ATOM 663 C CA . GLN A 1 83 ? -12.820 4.838 16.434 1.00 86.56 83 GLN A CA 1
ATOM 664 C C . GLN A 1 83 ? -14.057 3.957 16.211 1.00 86.56 83 GLN A C 1
ATOM 666 O O . GLN A 1 83 ? -15.145 4.300 16.683 1.00 86.56 83 GLN A O 1
ATOM 671 N N . GLN A 1 84 ? -13.936 2.834 15.497 1.00 84.00 84 GLN A N 1
ATOM 672 C CA . GLN A 1 84 ? -15.032 1.876 15.357 1.00 84.00 84 GLN A CA 1
ATOM 673 C C . GLN A 1 84 ? -15.385 1.243 16.707 1.00 84.00 84 GLN A C 1
ATOM 675 O O . GLN A 1 84 ? -16.570 1.167 17.044 1.00 84.00 84 GLN A O 1
ATOM 680 N N . GLU A 1 85 ? -14.392 0.829 17.489 1.00 85.44 85 GLU A N 1
ATOM 681 C CA . GLU A 1 85 ? -14.609 0.225 18.801 1.00 85.44 85 GLU A CA 1
ATOM 682 C C . GLU A 1 85 ? -15.312 1.207 19.747 1.00 85.44 85 GLU A C 1
ATOM 684 O O . GLU A 1 85 ? -16.351 0.880 20.318 1.00 85.44 85 GLU A O 1
ATOM 689 N N . LEU A 1 86 ? -14.841 2.458 19.819 1.00 85.00 86 LEU A N 1
ATOM 690 C CA . LEU A 1 86 ? -15.482 3.509 20.616 1.00 85.00 86 LEU A CA 1
ATOM 691 C C . LEU A 1 86 ? -16.939 3.755 20.201 1.00 85.00 86 LEU A C 1
ATOM 693 O O . LEU A 1 86 ? -17.803 3.953 21.055 1.00 85.00 86 LEU A O 1
ATOM 697 N N . ARG A 1 87 ? -17.244 3.733 18.898 1.00 82.38 87 ARG A N 1
ATOM 698 C CA . ARG A 1 87 ? -18.628 3.861 18.403 1.00 82.38 87 ARG A CA 1
ATOM 699 C C . ARG A 1 87 ? -19.484 2.660 18.788 1.00 82.38 87 ARG A C 1
ATOM 701 O O . ARG A 1 87 ? -20.665 2.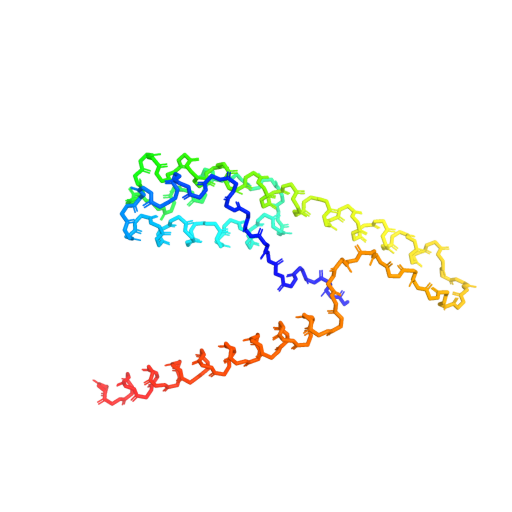843 19.070 1.00 82.38 87 ARG A O 1
ATOM 708 N N . THR A 1 88 ? -18.909 1.462 18.787 1.00 82.50 88 THR A N 1
ATOM 709 C CA . THR A 1 88 ? -19.607 0.225 19.159 1.00 82.50 88 THR A CA 1
ATOM 710 C C . THR A 1 88 ? -19.917 0.230 20.653 1.00 82.50 88 THR A C 1
ATOM 712 O O . THR A 1 88 ? -21.087 0.153 21.015 1.00 82.50 88 THR A O 1
ATOM 715 N N . ARG A 1 89 ? -18.923 0.532 21.501 1.00 82.12 89 ARG A N 1
ATOM 716 C CA . ARG A 1 89 ? -19.104 0.703 22.952 1.00 82.12 89 ARG A CA 1
ATOM 717 C C . ARG A 1 89 ? -20.136 1.780 23.289 1.00 82.12 89 ARG A C 1
ATOM 719 O O . ARG A 1 89 ? -20.974 1.577 24.157 1.00 82.12 89 ARG A O 1
ATOM 726 N N . ARG A 1 90 ? -20.133 2.918 22.582 1.00 78.94 90 ARG A N 1
ATOM 727 C CA . ARG A 1 90 ? -21.162 3.960 22.763 1.00 78.94 90 ARG A CA 1
ATOM 728 C C . ARG A 1 90 ? -22.561 3.468 22.397 1.00 78.94 90 ARG A C 1
ATOM 730 O O . ARG A 1 90 ? -23.499 3.830 23.089 1.00 78.94 90 ARG A O 1
ATOM 737 N N . ARG A 1 91 ? -22.721 2.659 21.344 1.00 73.12 91 ARG A N 1
ATOM 738 C CA . ARG A 1 91 ? -24.024 2.073 20.972 1.00 73.12 91 ARG A CA 1
ATOM 739 C C . ARG A 1 91 ? -24.513 1.067 22.008 1.00 73.12 91 ARG A C 1
ATOM 741 O O . ARG A 1 91 ? -25.691 1.082 22.337 1.00 73.12 91 ARG A O 1
ATOM 748 N N . GLU A 1 92 ? -23.613 0.245 22.534 1.00 76.44 92 GLU A N 1
ATOM 749 C CA . GLU A 1 92 ? -23.915 -0.719 23.598 1.00 76.44 92 GLU A CA 1
ATOM 750 C C . GLU A 1 92 ? -24.301 -0.007 24.903 1.00 76.44 92 GLU A C 1
ATOM 752 O O . GLU A 1 92 ? -25.284 -0.372 25.540 1.00 76.44 92 GLU A O 1
ATOM 757 N N . GLN A 1 93 ? -23.598 1.074 25.255 1.00 70.38 93 GLN A N 1
ATOM 758 C CA . GLN A 1 93 ? -23.913 1.905 26.423 1.00 70.38 93 GLN A CA 1
ATOM 759 C C . GLN A 1 93 ? -25.183 2.757 26.236 1.00 70.38 93 GLN A C 1
ATOM 761 O O . GLN A 1 93 ? -25.874 3.045 27.209 1.00 70.38 93 GLN A O 1
ATOM 766 N N . GLN A 1 94 ? -25.517 3.158 25.004 1.00 61.16 94 GLN A N 1
ATOM 767 C CA . GLN A 1 94 ? -26.688 3.988 24.672 1.00 61.16 94 GLN A CA 1
ATOM 768 C C . GLN A 1 94 ? -27.909 3.178 24.216 1.00 61.16 94 GLN A C 1
ATOM 770 O O . GLN A 1 94 ? -28.815 3.742 23.602 1.00 61.16 94 GLN A O 1
ATOM 775 N N . GLY A 1 95 ? -27.998 1.888 24.553 1.00 51.97 95 GLY A N 1
ATOM 776 C CA . GLY A 1 95 ? -29.151 1.023 24.267 1.00 51.97 95 GLY A CA 1
ATOM 777 C C . GLY A 1 95 ? -30.511 1.459 24.857 1.00 51.97 95 GLY A C 1
ATOM 778 O O . GLY A 1 95 ? -31.390 0.615 24.999 1.00 51.97 95 GLY A O 1
ATOM 779 N N . ARG A 1 96 ? -30.719 2.740 25.215 1.00 52.88 96 ARG A N 1
ATOM 780 C CA . ARG A 1 96 ? -31.976 3.293 25.754 1.00 52.88 96 ARG A CA 1
ATOM 781 C C . ARG A 1 96 ? -32.309 4.763 25.418 1.00 52.88 96 ARG A C 1
ATOM 783 O O . ARG A 1 96 ? -33.161 5.329 26.094 1.00 52.88 96 ARG A O 1
ATOM 790 N N . ALA A 1 97 ? -31.731 5.401 24.395 1.00 44.72 97 ALA A N 1
ATOM 791 C CA . ALA A 1 97 ? -32.222 6.728 23.973 1.00 44.72 97 ALA A CA 1
ATOM 792 C C . ALA A 1 97 ? -32.133 6.960 22.453 1.00 44.72 97 ALA A C 1
ATOM 794 O O . ALA A 1 97 ? -31.203 6.450 21.824 1.00 44.72 97 ALA A O 1
ATOM 795 N N . PRO A 1 98 ? -33.086 7.701 21.843 1.00 47.06 98 PRO A N 1
ATOM 796 C CA . PRO A 1 98 ? -33.147 7.860 20.397 1.00 47.06 98 PRO A CA 1
ATOM 797 C C . PRO A 1 98 ? -31.955 8.662 19.870 1.00 47.06 98 PRO A C 1
ATOM 799 O O . PRO A 1 98 ? -31.424 9.541 20.546 1.00 47.06 98 PRO A 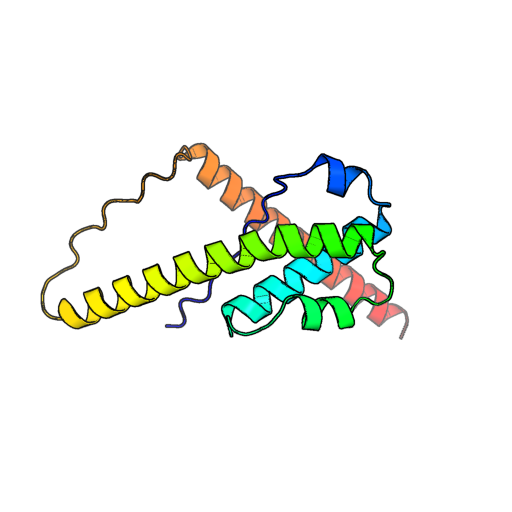O 1
ATOM 802 N N . LEU A 1 99 ? -31.571 8.333 18.636 1.00 52.06 99 LEU A N 1
ATOM 803 C CA . LEU A 1 99 ? -30.481 8.906 17.848 1.00 52.06 99 LEU A CA 1
ATOM 804 C C . LEU A 1 99 ? -30.388 10.438 17.966 1.00 52.06 99 LEU A C 1
ATOM 806 O O . LEU A 1 99 ? -31.038 11.168 17.221 1.00 52.06 99 LEU A O 1
ATOM 810 N N . ALA A 1 100 ? -29.503 10.927 18.834 1.00 42.47 100 ALA A N 1
ATOM 811 C CA . ALA A 1 100 ? -28.991 12.281 18.707 1.00 42.47 100 ALA A CA 1
ATOM 812 C C . ALA A 1 100 ? -28.068 12.313 17.483 1.00 42.47 100 ALA A C 1
ATOM 814 O O . ALA A 1 100 ? -27.097 11.552 17.394 1.00 42.47 100 ALA A O 1
ATOM 815 N N . ALA A 1 101 ? -28.421 13.162 16.518 1.00 47.44 101 ALA A N 1
ATOM 816 C CA . ALA A 1 101 ? -27.658 13.414 15.309 1.00 47.44 101 ALA A CA 1
ATOM 817 C C . ALA A 1 101 ? -26.167 13.566 15.641 1.00 47.44 101 ALA A C 1
ATOM 819 O O . ALA A 1 101 ? -25.758 14.403 16.445 1.00 47.44 101 ALA A O 1
ATOM 820 N N . ARG A 1 102 ? -25.351 12.709 15.026 1.00 44.88 102 ARG A N 1
ATOM 821 C CA . ARG A 1 102 ? -23.896 12.776 15.127 1.00 44.88 102 ARG A CA 1
ATOM 822 C C . ARG A 1 102 ? -23.459 14.151 14.605 1.00 44.88 102 ARG A C 1
ATOM 824 O O . ARG A 1 102 ? -23.802 14.447 13.460 1.00 44.88 102 ARG A O 1
ATOM 831 N N . PRO A 1 103 ? -22.690 14.966 15.350 1.00 36.53 103 PRO A N 1
ATOM 832 C CA . PRO A 1 103 ? -22.022 16.092 14.722 1.00 36.53 103 PRO A CA 1
ATOM 833 C C . PRO A 1 103 ? -21.088 15.502 13.666 1.00 36.53 103 PRO A C 1
ATOM 835 O O . PRO A 1 103 ? -20.283 14.609 13.955 1.00 36.53 103 PRO A O 1
ATOM 838 N N . ALA A 1 104 ? -21.288 15.909 12.414 1.00 41.12 104 ALA A N 1
ATOM 839 C CA . ALA A 1 104 ? -20.393 15.564 11.329 1.00 41.12 104 ALA A CA 1
ATOM 840 C C . ALA A 1 104 ? -18.969 15.927 11.770 1.00 41.12 104 ALA A C 1
ATOM 842 O O . ALA A 1 104 ? -18.729 17.040 12.236 1.00 41.12 104 ALA A O 1
ATOM 843 N N . SER A 1 105 ? -18.028 14.982 11.670 1.00 41.38 105 SER A N 1
ATOM 844 C CA . SER A 1 105 ? -16.613 15.353 11.696 1.00 41.38 105 SER A CA 1
ATOM 845 C C . SER A 1 105 ? -16.411 16.467 10.667 1.00 41.38 105 SER A C 1
ATOM 847 O O . SER A 1 105 ? -17.007 16.369 9.590 1.00 41.38 105 SER A O 1
ATOM 849 N N . PRO A 1 106 ? -15.603 17.498 10.957 1.00 42.28 106 PRO A N 1
ATOM 850 C CA . PRO A 1 106 ? -15.301 18.527 9.981 1.00 42.28 106 PRO A CA 1
ATOM 851 C C . PRO A 1 106 ? -14.376 17.906 8.931 1.00 42.28 106 PRO A C 1
ATOM 853 O O . PRO A 1 106 ? -13.157 17.984 9.023 1.00 42.28 106 PRO A O 1
ATOM 856 N N . ALA A 1 107 ? -14.963 17.200 7.968 1.00 46.28 107 ALA A N 1
ATOM 857 C CA . ALA A 1 107 ? -14.312 16.931 6.704 1.00 46.28 107 ALA A CA 1
ATOM 858 C C . ALA A 1 107 ? -14.389 18.241 5.922 1.00 46.28 107 ALA A C 1
ATOM 860 O O . ALA A 1 107 ? -15.478 18.738 5.641 1.00 46.28 107 ALA A O 1
ATOM 861 N N . GLN A 1 108 ? -13.228 18.814 5.633 1.00 51.22 108 GLN A N 1
ATOM 862 C CA . GLN A 1 108 ? -13.048 20.056 4.884 1.00 51.22 108 GLN A CA 1
ATOM 863 C C . GLN A 1 108 ? -13.416 19.926 3.391 1.00 51.22 108 GLN A C 1
ATOM 865 O O . GLN A 1 108 ? -12.970 20.732 2.582 1.00 51.22 108 GLN A O 1
ATOM 870 N N . ASP A 1 109 ? -14.245 18.953 3.015 1.00 53.59 109 ASP A N 1
ATOM 871 C CA . ASP A 1 109 ? -14.668 18.760 1.635 1.00 53.59 109 ASP A CA 1
ATOM 872 C C . ASP A 1 109 ? -16.010 19.442 1.406 1.00 53.59 109 ASP A C 1
ATOM 874 O O . ASP A 1 109 ? -17.022 19.131 2.040 1.00 53.59 109 ASP A O 1
ATOM 878 N N . SER A 1 110 ? -16.014 20.399 0.479 1.00 72.38 110 SER A N 1
ATOM 879 C CA . SER A 1 110 ? -17.243 21.044 0.034 1.00 72.38 110 SER A CA 1
ATOM 880 C C . SER A 1 110 ? -18.260 19.988 -0.442 1.00 72.38 110 SER A C 1
ATOM 882 O O . SER A 1 110 ? -17.863 18.945 -0.973 1.00 72.38 110 SER A O 1
ATOM 884 N N . PRO A 1 111 ? -19.577 20.245 -0.333 1.00 71.81 111 PRO A N 1
ATOM 885 C CA . PRO A 1 111 ? -20.601 19.344 -0.870 1.00 71.81 111 PRO A CA 1
ATOM 886 C C . PRO A 1 111 ? -20.369 18.984 -2.346 1.00 71.81 111 PRO A C 1
ATOM 888 O O . PRO A 1 111 ? -20.671 17.873 -2.772 1.00 71.81 111 PRO A O 1
ATOM 891 N N . GLN A 1 112 ? -19.776 19.907 -3.111 1.00 72.94 112 GLN A N 1
ATOM 892 C CA . GLN A 1 112 ? -19.413 19.699 -4.511 1.00 72.94 112 GLN A CA 1
ATOM 893 C C . GLN A 1 112 ? -18.247 18.716 -4.682 1.00 72.94 112 GLN A C 1
ATOM 895 O O . GLN A 1 112 ? -18.279 17.898 -5.596 1.00 72.94 112 GLN A O 1
ATOM 900 N N . SER A 1 113 ? -17.236 18.765 -3.810 1.00 70.62 113 SER A N 1
ATOM 901 C CA . SER A 1 113 ? -16.099 17.832 -3.829 1.00 70.62 113 SER A CA 1
ATOM 902 C C . SER A 1 113 ? -16.555 16.396 -3.561 1.00 70.62 113 SER A C 1
ATOM 904 O O . SER A 1 113 ? -16.126 15.469 -4.243 1.00 70.62 113 SER A O 1
ATOM 906 N N . LEU A 1 114 ? -17.478 16.216 -2.610 1.00 74.44 114 LEU A N 1
ATOM 907 C CA . LEU A 1 114 ? -18.046 14.906 -2.279 1.00 74.44 114 LEU A CA 1
ATOM 908 C C . LEU A 1 114 ? -18.892 14.328 -3.417 1.00 74.44 114 LEU A C 1
ATOM 910 O O . LEU A 1 114 ? -18.842 13.124 -3.660 1.00 74.44 114 LEU A O 1
ATOM 914 N N . GLU A 1 115 ? -19.667 15.167 -4.104 1.00 78.56 115 GLU A N 1
ATOM 915 C CA . GLU A 1 115 ? -20.481 14.725 -5.236 1.00 78.56 115 GLU A CA 1
ATOM 916 C C . GLU A 1 115 ? -19.610 14.318 -6.429 1.00 78.56 115 GLU A C 1
ATOM 918 O O . GLU A 1 115 ? -19.817 13.248 -6.997 1.00 78.56 115 GLU A O 1
ATOM 923 N N . ARG A 1 116 ? -18.570 15.103 -6.742 1.00 80.94 116 ARG A N 1
ATOM 924 C CA . ARG A 1 116 ? -17.573 14.735 -7.762 1.00 80.94 116 ARG A CA 1
ATOM 925 C C . ARG A 1 116 ? -16.904 13.404 -7.437 1.00 80.94 116 ARG A C 1
ATOM 927 O O . ARG A 1 116 ? -16.897 12.509 -8.270 1.00 80.94 116 ARG A O 1
ATOM 934 N N . TYR A 1 117 ? -16.447 13.233 -6.197 1.00 73.12 117 TYR A N 1
ATOM 935 C CA . TYR A 1 117 ? -15.844 11.977 -5.754 1.00 73.12 117 TYR A CA 1
ATOM 936 C C . TYR A 1 117 ? -16.777 10.771 -5.956 1.00 73.12 117 TYR A C 1
ATOM 938 O O . TYR A 1 117 ? -16.338 9.713 -6.400 1.00 73.12 117 TYR A O 1
ATOM 946 N N . ARG A 1 118 ? -18.076 10.912 -5.660 1.00 79.56 118 ARG A N 1
ATOM 947 C CA . ARG A 1 118 ? -19.056 9.835 -5.891 1.00 79.56 118 ARG A CA 1
ATOM 948 C C . ARG A 1 118 ? -19.187 9.488 -7.369 1.00 79.56 118 ARG A C 1
ATOM 950 O O . ARG A 1 118 ? -19.191 8.306 -7.702 1.00 79.56 118 ARG A O 1
ATOM 957 N N . GLN A 1 119 ? -19.275 10.501 -8.227 1.00 85.44 119 GLN A N 1
ATOM 958 C CA . GLN A 1 119 ? -19.373 10.315 -9.673 1.00 85.44 119 GLN A CA 1
ATOM 959 C C . GLN A 1 119 ? -18.130 9.613 -10.230 1.00 85.44 119 GLN A C 1
ATOM 961 O O . GLN A 1 119 ? -18.268 8.653 -10.986 1.00 85.44 119 GLN A O 1
ATOM 966 N N . ASP A 1 120 ? -16.936 10.018 -9.792 1.00 83.12 120 ASP A N 1
ATOM 967 C CA . ASP A 1 120 ? -15.672 9.404 -10.209 1.00 83.12 120 ASP A CA 1
ATOM 968 C C . ASP A 1 120 ? -15.602 7.922 -9.805 1.00 83.12 120 ASP A C 1
ATOM 970 O O . A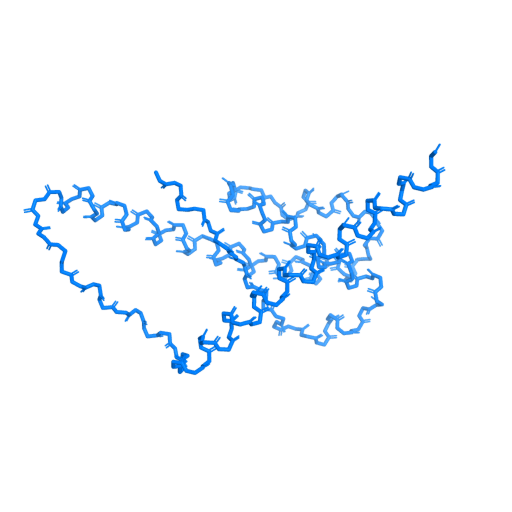SP A 1 120 ? -15.218 7.066 -10.604 1.00 83.12 120 ASP A O 1
ATOM 974 N N . VAL A 1 121 ? -16.039 7.589 -8.584 1.00 81.75 121 VAL A N 1
ATOM 975 C CA . VAL A 1 121 ? -16.098 6.198 -8.103 1.00 81.75 121 VAL A CA 1
ATOM 976 C C . VAL A 1 121 ? -17.094 5.363 -8.913 1.00 81.75 121 VAL A C 1
ATOM 978 O O . VAL A 1 121 ? -16.809 4.210 -9.247 1.00 81.75 121 VAL A O 1
ATOM 981 N N . GLU A 1 122 ? -18.262 5.914 -9.246 1.00 87.38 122 GLU A N 1
ATOM 982 C CA . GLU A 1 122 ? -19.248 5.214 -10.075 1.00 87.38 122 GLU A CA 1
ATOM 983 C C . GLU A 1 122 ? -18.759 4.991 -11.505 1.00 87.38 122 GLU A C 1
ATOM 985 O O . GLU A 1 122 ? -18.988 3.914 -12.064 1.00 87.38 122 GLU A O 1
ATOM 990 N N . LEU A 1 123 ? -18.075 5.980 -12.083 1.00 89.69 123 LEU A N 1
ATOM 991 C CA . LEU A 1 123 ? -17.470 5.872 -13.403 1.00 89.69 123 LEU A CA 1
ATOM 992 C C . LEU A 1 123 ? -16.394 4.783 -13.419 1.00 89.69 123 LEU A C 1
ATOM 994 O O . LEU A 1 123 ? -16.455 3.886 -14.258 1.00 89.69 123 LEU A O 1
ATOM 998 N N . ALA A 1 124 ? -15.470 4.807 -12.453 1.00 85.06 124 ALA A N 1
ATOM 999 C CA . ALA A 1 124 ? -14.422 3.798 -12.328 1.00 85.06 124 ALA A CA 1
ATOM 1000 C C . ALA A 1 124 ? -15.006 2.381 -12.218 1.00 85.06 124 ALA A C 1
ATOM 1002 O O . ALA A 1 124 ? -14.530 1.460 -12.880 1.00 85.06 124 ALA A O 1
ATOM 1003 N N . ARG A 1 125 ? -16.089 2.207 -11.443 1.00 85.81 125 ARG A N 1
ATOM 1004 C CA . ARG A 1 125 ? -16.784 0.917 -11.338 1.00 85.81 125 ARG A CA 1
ATOM 1005 C C . ARG A 1 125 ? -17.315 0.437 -12.691 1.00 85.81 125 ARG A C 1
ATOM 1007 O O . ARG A 1 125 ? -17.148 -0.735 -13.010 1.00 85.81 125 ARG A O 1
ATOM 1014 N N . ARG A 1 126 ? -17.951 1.315 -13.475 1.00 90.00 126 ARG A N 1
ATOM 1015 C CA . ARG A 1 126 ? -18.502 0.946 -14.793 1.00 90.00 126 ARG A CA 1
ATOM 1016 C C . ARG A 1 126 ? -17.405 0.530 -15.767 1.00 90.00 126 ARG A C 1
ATOM 1018 O O . ARG A 1 126 ? -17.551 -0.506 -16.401 1.00 90.00 126 ARG A O 1
ATOM 1025 N N . VAL A 1 127 ? -16.315 1.294 -15.830 1.00 92.44 127 VAL A N 1
ATOM 1026 C CA . VAL A 1 127 ? -15.177 0.999 -16.716 1.00 92.44 127 VAL A CA 1
ATOM 1027 C C . VAL A 1 127 ? -14.562 -0.360 -16.377 1.00 92.44 127 VAL A C 1
ATOM 1029 O O . VAL A 1 127 ? -14.364 -1.179 -17.263 1.00 92.44 127 VAL A O 1
ATOM 1032 N N . LEU A 1 128 ? -14.337 -0.652 -15.092 1.00 86.50 128 LEU A N 1
ATOM 1033 C CA . LEU A 1 128 ? -13.794 -1.949 -14.671 1.00 86.50 128 LEU A CA 1
ATOM 1034 C C . LEU A 1 128 ? -14.743 -3.121 -14.978 1.00 86.50 128 LEU A C 1
ATOM 1036 O O . LEU A 1 128 ? -14.291 -4.209 -15.330 1.00 86.50 128 LEU A O 1
ATOM 1040 N N . GLU A 1 129 ? -16.057 -2.921 -14.841 1.00 89.25 129 GLU A N 1
ATOM 1041 C CA . GLU A 1 129 ? -17.059 -3.930 -15.209 1.00 89.25 129 GLU A CA 1
ATOM 1042 C C . GLU A 1 129 ? -17.102 -4.187 -16.721 1.00 89.25 129 GLU A C 1
ATOM 1044 O O . GLU A 1 129 ? -17.334 -5.325 -17.129 1.00 89.25 129 GLU A O 1
ATOM 1049 N N . GLU A 1 130 ? -16.887 -3.153 -17.534 1.00 89.94 130 GLU A N 1
ATOM 1050 C CA . GLU A 1 130 ? -16.813 -3.244 -18.992 1.00 89.94 130 GLU A CA 1
ATOM 1051 C C . GLU A 1 130 ? -15.551 -3.981 -19.438 1.00 89.94 130 GLU A C 1
ATOM 1053 O O . GLU A 1 130 ? -15.677 -5.011 -20.097 1.00 89.94 130 GLU A O 1
ATOM 1058 N N . SER A 1 131 ? -14.368 -3.567 -18.970 1.00 86.44 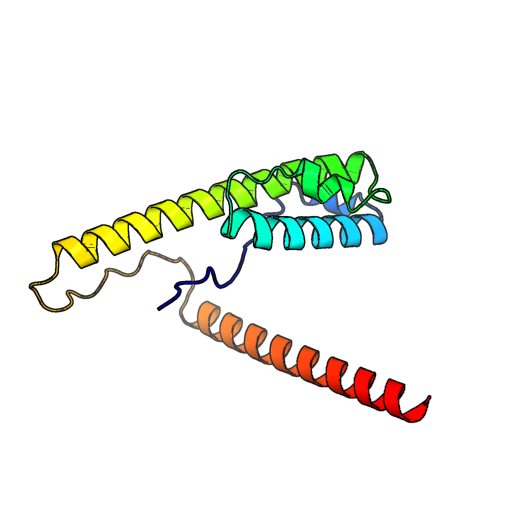131 SER A N 1
ATOM 1059 C CA . SER A 1 131 ? -13.107 -4.248 -19.297 1.00 86.44 131 SER A CA 1
ATOM 1060 C C . SER A 1 131 ? -13.136 -5.731 -18.917 1.00 86.44 131 SER A C 1
ATOM 1062 O O . SER A 1 131 ? -12.742 -6.579 -19.708 1.00 86.44 131 SER A O 1
ATOM 1064 N N . ARG A 1 132 ? -13.710 -6.084 -17.754 1.00 88.25 132 ARG A N 1
ATOM 1065 C CA . ARG A 1 132 ? -13.862 -7.496 -17.361 1.00 88.25 132 ARG A CA 1
ATOM 1066 C C . ARG A 1 132 ? -14.739 -8.290 -18.338 1.00 88.25 132 ARG A C 1
ATOM 1068 O O . ARG A 1 132 ? -14.449 -9.450 -18.611 1.00 88.25 132 ARG A O 1
ATOM 1075 N N . ARG A 1 133 ? -15.829 -7.699 -18.841 1.00 86.06 133 ARG A N 1
ATOM 1076 C CA . ARG A 1 133 ? -16.713 -8.362 -19.819 1.00 86.06 133 ARG A CA 1
ATOM 1077 C C . ARG A 1 133 ? -16.032 -8.528 -21.171 1.00 86.06 133 ARG A C 1
ATOM 1079 O O . ARG A 1 133 ? -16.268 -9.532 -21.837 1.00 86.06 133 ARG A O 1
ATOM 1086 N N . GLU A 1 134 ? -15.228 -7.551 -21.576 1.00 86.56 134 GLU A N 1
ATOM 1087 C CA . GLU A 1 134 ? -14.437 -7.620 -22.804 1.00 86.56 134 GLU A CA 1
ATOM 1088 C C . GLU A 1 134 ? -13.397 -8.741 -22.722 1.00 86.56 134 GLU A C 1
ATOM 1090 O O . GLU A 1 134 ? -13.343 -9.575 -23.626 1.00 86.56 134 GLU A O 1
ATOM 1095 N N . ASP A 1 135 ? -12.669 -8.838 -21.607 1.00 84.56 135 ASP A N 1
ATOM 1096 C CA . ASP A 1 135 ? -11.700 -9.912 -21.356 1.00 84.56 135 ASP A CA 1
ATOM 1097 C C . ASP A 1 135 ? -12.367 -11.303 -21.364 1.00 84.56 135 ASP A C 1
ATOM 1099 O O . ASP A 1 135 ? -11.874 -12.239 -22.000 1.00 84.56 135 ASP A O 1
ATOM 1103 N N . GLU A 1 136 ? -13.533 -11.446 -20.718 1.00 85.06 136 GLU A N 1
ATOM 1104 C CA . GLU A 1 136 ? -14.321 -12.690 -20.716 1.00 85.06 136 GLU A CA 1
ATOM 1105 C C . GLU A 1 136 ? -14.818 -13.066 -22.125 1.00 85.06 136 GLU A C 1
ATOM 1107 O O . GLU A 1 136 ? -14.789 -14.237 -22.510 1.00 85.06 136 GLU A O 1
ATOM 1112 N N . ALA A 1 137 ? -15.243 -12.082 -22.922 1.00 82.94 137 ALA A N 1
ATOM 1113 C CA . ALA A 1 137 ? -15.705 -12.299 -24.291 1.00 82.94 137 ALA A CA 1
ATOM 1114 C C . ALA A 1 137 ? -14.565 -12.640 -25.266 1.00 82.94 137 ALA A C 1
ATOM 1116 O O . ALA A 1 137 ? -14.791 -13.376 -26.229 1.00 82.94 137 ALA A O 1
ATOM 1117 N N . LEU A 1 138 ? -13.359 -12.115 -25.036 1.00 79.69 138 LEU A N 1
ATOM 1118 C CA . LEU A 1 138 ? -12.154 -12.457 -25.796 1.00 79.69 138 LEU A CA 1
ATOM 1119 C C . LEU A 1 138 ? -11.694 -13.883 -25.472 1.00 79.69 138 LEU A C 1
ATOM 1121 O O . LEU A 1 138 ? -11.501 -14.681 -26.386 1.00 79.69 138 LEU A O 1
ATOM 1125 N N . SER A 1 139 ? -11.646 -14.245 -24.186 1.00 77.25 139 SER A N 1
ATOM 1126 C CA . SER A 1 139 ? -11.269 -15.594 -23.744 1.00 77.25 139 SER A CA 1
ATOM 1127 C C . SER A 1 139 ? -12.233 -16.681 -24.248 1.00 77.25 139 SER A C 1
ATOM 1129 O O . SER A 1 139 ? -11.794 -17.767 -24.626 1.00 77.25 139 SER A O 1
ATOM 1131 N N . ALA A 1 140 ? -13.534 -16.381 -24.339 1.00 75.38 140 ALA A N 1
ATOM 1132 C CA . ALA A 1 140 ? -14.545 -17.300 -24.872 1.00 75.38 140 ALA A CA 1
ATOM 1133 C C . ALA A 1 140 ? -14.521 -17.461 -26.406 1.00 75.38 140 ALA A C 1
ATOM 1135 O O . ALA A 1 140 ? -15.154 -18.378 -26.921 1.00 75.38 140 ALA A O 1
ATOM 1136 N N . LYS A 1 141 ? -13.841 -16.571 -27.143 1.00 69.44 141 LYS A N 1
ATOM 1137 C CA . LYS A 1 141 ? -13.663 -16.679 -28.604 1.00 69.44 141 LYS A CA 1
ATOM 1138 C C . LYS A 1 141 ? -12.378 -17.405 -29.003 1.00 69.44 141 LYS A C 1
ATOM 1140 O O . LYS A 1 141 ? -12.281 -17.849 -30.143 1.00 69.44 141 LYS A O 1
ATOM 1145 N N . GLU A 1 142 ? -11.406 -17.491 -28.098 1.00 64.44 142 GLU A N 1
ATOM 1146 C CA . GLU A 1 142 ? -10.144 -18.218 -28.297 1.00 64.44 142 GLU A CA 1
ATOM 1147 C C . GLU A 1 142 ? -10.191 -19.679 -27.802 1.00 64.44 142 GLU A C 1
ATOM 1149 O O . GLU A 1 142 ? -9.232 -20.418 -28.025 1.00 64.44 142 GLU A O 1
ATOM 1154 N N . SER A 1 143 ? -11.294 -20.102 -27.165 1.00 52.09 143 SER A N 1
ATOM 1155 C CA . SER A 1 143 ? -11.582 -21.499 -26.776 1.00 52.09 143 SER A CA 1
ATOM 1156 C C . SER A 1 143 ? -12.519 -22.185 -27.766 1.00 52.09 143 SER A C 1
ATOM 1158 O O . SER A 1 143 ? -12.345 -23.405 -27.980 1.00 52.09 143 SER A O 1
#

Secondary structure (DSSP, 8-state):
------------TTHHHHHTS-HHHHHHHHHHHHHHHHHHHH-TT--HHHHHTT-TTS-HHHHHHHHHHHHHHHHHHHHHHHHHHHHHHHHHHTTTS----PPPP-----HHHHHHHHHHHHHHHHHHHHHHHHHHHHHTT--

pLDDT: mean 81.67, std 15.89, range [35.44, 96.94]